Protein AF-A0A369QFB2-F1 (afdb_monomer_lite)

Foldseek 3Di:
DDDDDDDDDDDDDPDDDPDDDPDPPPPPPPPPPPDPQDQAWKWFWAADVPPGIWTQGPVRAIEAEPDKDWDDDDPPDATWIAQPNDIDGHRWMKGWGWDFPDADDDPVGGRRTYIHTPDIDTDDPDD

pLDDT: mean 76.63, std 19.6, range [38.84, 96.88]

Structure (mmCIF, N/CA/C/O backbone):
data_AF-A0A369QFB2-F1
#
_entry.id   AF-A0A369QFB2-F1
#
loop_
_atom_site.group_PDB
_atom_site.id
_atom_site.type_symbol
_atom_site.label_atom_id
_atom_site.label_alt_id
_atom_site.label_comp_id
_atom_site.label_asym_id
_atom_site.label_entity_id
_atom_site.label_seq_id
_atom_site.pdbx_PDB_ins_code
_atom_site.Cartn_x
_atom_site.Cartn_y
_atom_site.Cartn_z
_atom_site.occupancy
_atom_site.B_iso_or_equiv
_atom_site.auth_seq_id
_atom_site.auth_comp_id
_atom_site.auth_asym_id
_atom_site.auth_atom_id
_atom_site.pdbx_PDB_model_num
ATOM 1 N N . MET A 1 1 ? -38.624 -40.474 -59.619 1.00 41.22 1 MET A N 1
ATOM 2 C CA . MET A 1 1 ? -37.726 -41.469 -60.244 1.00 41.22 1 MET A CA 1
ATOM 3 C C . MET A 1 1 ? -36.319 -40.994 -59.889 1.00 41.22 1 MET A C 1
ATOM 5 O O . MET A 1 1 ? -35.917 -39.979 -60.423 1.00 41.22 1 MET A O 1
ATOM 9 N N . LYS A 1 2 ? -35.726 -41.323 -58.733 1.00 42.97 2 LYS A N 1
ATOM 10 C CA . LYS A 1 2 ? -35.216 -42.618 -58.245 1.00 42.97 2 LYS A CA 1
ATOM 11 C C . LYS A 1 2 ? -34.350 -43.305 -59.299 1.00 42.97 2 LYS A C 1
ATOM 13 O O . LYS A 1 2 ? -34.925 -43.974 -60.135 1.00 42.97 2 LYS A O 1
ATOM 18 N N . ASP A 1 3 ? -33.036 -43.112 -59.188 1.00 54.53 3 ASP A N 1
ATOM 19 C CA . ASP A 1 3 ? -32.035 -44.175 -59.289 1.00 54.53 3 ASP A CA 1
ATOM 20 C C . ASP A 1 3 ? -30.870 -43.848 -58.339 1.00 54.53 3 ASP A C 1
ATOM 22 O O . ASP A 1 3 ? -30.372 -42.725 -58.269 1.00 54.53 3 ASP A O 1
ATOM 26 N N . TRP A 1 4 ? -30.548 -44.838 -57.516 1.00 43.38 4 TRP A N 1
ATOM 27 C CA . TRP A 1 4 ? -29.453 -44.918 -56.550 1.00 43.38 4 TRP A CA 1
ATOM 28 C C . TRP A 1 4 ? -28.482 -46.007 -57.043 1.00 43.38 4 TRP A C 1
ATOM 30 O O . TRP A 1 4 ? -28.879 -46.802 -57.889 1.00 43.38 4 TRP A O 1
ATOM 40 N N . ILE A 1 5 ? -27.323 -46.125 -56.368 1.00 52.25 5 ILE A N 1
ATOM 41 C CA . ILE A 1 5 ? -26.393 -47.286 -56.296 1.00 52.25 5 ILE A CA 1
ATOM 42 C C . ILE A 1 5 ? -25.260 -47.226 -57.340 1.00 52.25 5 ILE A C 1
ATOM 44 O O . ILE A 1 5 ? -25.518 -46.980 -58.505 1.00 52.25 5 ILE A O 1
ATOM 48 N N . PHE A 1 6 ? -23.982 -47.510 -57.071 1.00 40.00 6 PHE A N 1
ATOM 49 C CA . PHE A 1 6 ? -23.124 -47.680 -55.886 1.00 40.00 6 PHE A CA 1
ATOM 50 C C . PHE A 1 6 ? -21.723 -48.008 -56.469 1.00 40.00 6 PHE A C 1
ATOM 52 O O . PHE A 1 6 ? -21.635 -48.662 -57.505 1.00 40.00 6 PHE A O 1
ATOM 59 N N . SER A 1 7 ? -20.656 -47.537 -55.815 1.00 48.81 7 SER A N 1
ATOM 60 C CA . SER A 1 7 ? -19.216 -47.885 -55.946 1.0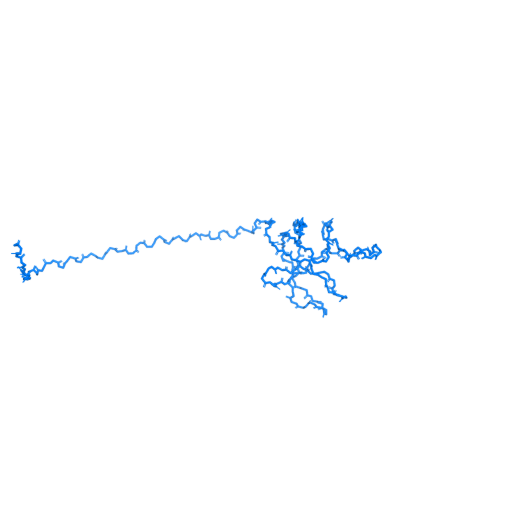0 48.81 7 SER A CA 1
ATOM 61 C C . SER A 1 7 ? -18.898 -49.352 -56.336 1.00 48.81 7 SER A C 1
ATOM 63 O O . SER A 1 7 ? -19.746 -50.196 -56.043 1.00 48.81 7 SER A O 1
ATOM 65 N N . PRO A 1 8 ? -17.674 -49.746 -56.811 1.00 50.25 8 PRO A N 1
ATOM 66 C CA . PRO A 1 8 ? -16.384 -49.370 -56.185 1.00 50.25 8 PRO A CA 1
ATOM 67 C C . PRO A 1 8 ? -15.072 -49.455 -57.031 1.00 50.25 8 PRO A C 1
ATOM 69 O O . PRO A 1 8 ? -15.027 -49.999 -58.123 1.00 50.25 8 PRO A O 1
ATOM 72 N N . ARG A 1 9 ? -13.959 -49.034 -56.399 1.00 44.31 9 ARG A N 1
ATOM 73 C CA . ARG A 1 9 ? -12.564 -49.508 -56.596 1.00 44.31 9 ARG A CA 1
ATOM 74 C C . ARG A 1 9 ? -11.892 -49.279 -57.959 1.00 44.31 9 ARG A C 1
ATOM 76 O O . ARG A 1 9 ? -12.050 -50.088 -58.852 1.00 44.31 9 ARG A O 1
ATOM 83 N N . PHE A 1 10 ? -10.949 -48.338 -58.007 1.00 46.41 10 PHE A N 1
ATOM 84 C CA . PHE A 1 10 ? -9.585 -48.564 -58.525 1.00 46.41 10 PHE A CA 1
ATOM 85 C C . PHE A 1 10 ? -8.707 -47.433 -57.954 1.00 46.41 10 PHE A C 1
ATOM 87 O O . PHE A 1 10 ? -8.927 -46.268 -58.249 1.00 46.41 10 PHE A O 1
ATOM 94 N N . PHE A 1 11 ? -8.015 -47.667 -56.838 1.00 46.75 11 PHE A N 1
ATOM 95 C CA . PHE A 1 11 ? -6.617 -48.114 -56.788 1.00 46.75 11 PHE A CA 1
ATOM 96 C C . PHE A 1 11 ? -5.650 -47.122 -57.452 1.00 46.75 11 PHE A C 1
ATOM 98 O O . PHE A 1 11 ? -5.794 -46.808 -58.625 1.00 46.75 11 PHE A O 1
ATOM 105 N N . LEU A 1 12 ? -4.621 -46.746 -56.685 1.00 50.31 12 LEU A N 1
ATOM 106 C CA . LEU A 1 12 ? -3.439 -45.971 -57.075 1.00 50.31 12 LEU A CA 1
ATOM 107 C C . LEU A 1 12 ? -3.663 -44.475 -57.319 1.00 50.31 12 LEU A C 1
ATOM 109 O O . LEU A 1 12 ? -3.980 -44.052 -58.415 1.00 50.31 12 LEU A O 1
ATOM 113 N N . PHE A 1 13 ? -3.340 -43.663 -56.317 1.00 45.22 13 PHE A N 1
ATOM 114 C CA . PHE A 1 13 ? -2.130 -42.843 -56.402 1.00 45.22 13 PHE A CA 1
ATOM 115 C C . PHE A 1 13 ? -1.742 -42.445 -54.977 1.00 45.22 13 PHE A C 1
ATOM 117 O O . PHE A 1 13 ? -2.192 -41.450 -54.415 1.00 45.22 13 PHE A O 1
ATOM 124 N N . ALA A 1 14 ? -0.924 -43.303 -54.371 1.00 56.28 14 ALA A N 1
ATOM 125 C CA . ALA A 1 14 ? -0.077 -42.925 -53.260 1.00 56.28 14 ALA A CA 1
ATOM 126 C C . ALA A 1 14 ? 0.896 -41.860 -53.781 1.00 56.28 14 ALA A C 1
ATOM 128 O O . ALA A 1 14 ? 1.944 -42.188 -54.331 1.00 56.28 14 ALA A O 1
ATOM 129 N N . LEU A 1 15 ? 0.519 -40.587 -53.667 1.00 54.28 15 LEU A N 1
ATOM 130 C CA . LEU A 1 15 ? 1.449 -39.484 -53.836 1.00 54.28 15 LEU A CA 1
ATOM 131 C C . LEU A 1 15 ? 1.825 -38.984 -52.443 1.00 54.28 15 LEU A C 1
ATOM 133 O O . LEU A 1 15 ? 1.138 -38.180 -51.820 1.00 54.28 15 LEU A O 1
ATOM 137 N N . LEU A 1 16 ? 2.922 -39.557 -51.957 1.00 57.34 16 LEU A N 1
ATOM 138 C CA . LEU A 1 16 ? 3.768 -39.012 -50.910 1.00 57.34 16 LEU A CA 1
ATOM 139 C C . LEU A 1 16 ? 3.998 -37.514 -51.159 1.00 57.34 16 LEU A C 1
ATOM 141 O O . LEU A 1 16 ? 4.702 -37.147 -52.096 1.00 57.34 16 LEU A O 1
ATOM 145 N N . LEU A 1 17 ? 3.452 -36.665 -50.292 1.00 53.69 17 LEU A N 1
ATOM 146 C CA . LEU A 1 17 ? 3.929 -35.297 -50.121 1.00 53.69 17 LEU A CA 1
ATOM 147 C C . LEU A 1 17 ? 4.225 -35.073 -48.630 1.00 53.69 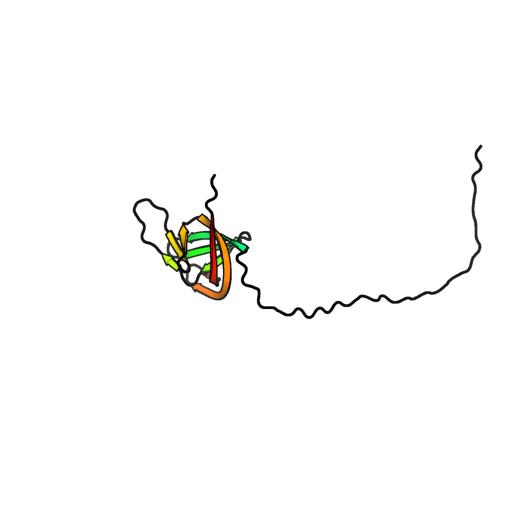17 LEU A C 1
ATOM 149 O O . LEU A 1 17 ? 3.314 -34.777 -47.858 1.00 53.69 17 LEU A O 1
ATOM 153 N N . PRO A 1 18 ? 5.483 -35.228 -48.184 1.00 61.41 18 PRO A N 1
ATOM 154 C CA . PRO A 1 18 ? 5.913 -34.685 -46.913 1.00 61.41 18 PRO A CA 1
ATOM 155 C C . PRO A 1 18 ? 6.294 -33.226 -47.171 1.00 61.41 18 PRO A C 1
ATOM 157 O O . PRO A 1 18 ? 7.407 -32.940 -47.600 1.00 61.41 18 PRO A O 1
ATOM 160 N N . PHE A 1 19 ? 5.370 -32.290 -46.963 1.00 56.06 19 PHE A N 1
ATOM 161 C CA . PHE A 1 19 ? 5.696 -30.863 -47.015 1.00 56.06 19 PHE A CA 1
ATOM 162 C C . PHE A 1 19 ? 5.518 -30.238 -45.634 1.00 56.06 19 PHE A C 1
ATOM 164 O O . PHE A 1 19 ? 4.483 -29.687 -45.286 1.00 56.06 19 PHE A O 1
ATOM 171 N N . ILE A 1 20 ? 6.560 -30.473 -44.833 1.00 61.06 20 ILE A N 1
ATOM 172 C CA . ILE A 1 20 ? 7.231 -29.520 -43.945 1.00 61.06 20 ILE A CA 1
ATOM 173 C C . ILE A 1 20 ? 6.283 -28.563 -43.208 1.00 61.06 20 ILE A C 1
ATOM 175 O O . ILE A 1 20 ? 5.873 -27.523 -43.718 1.00 61.06 20 ILE A O 1
ATOM 179 N N . LEU A 1 21 ? 6.040 -28.911 -41.943 1.00 55.56 21 LEU A N 1
ATOM 180 C CA . LEU A 1 21 ? 5.688 -27.995 -40.862 1.00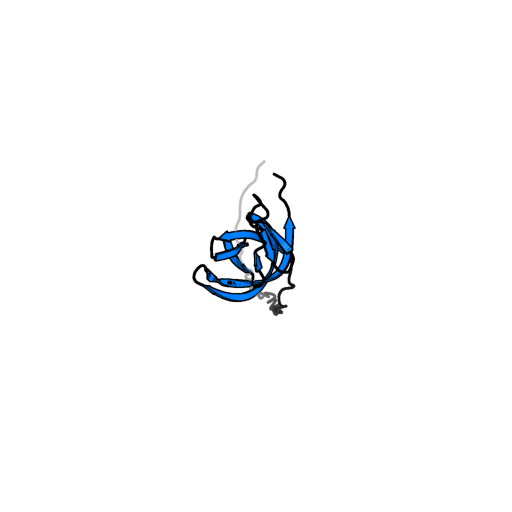 55.56 21 LEU A CA 1
ATOM 181 C C . LEU A 1 21 ? 6.697 -26.837 -40.817 1.00 55.56 21 LEU A C 1
ATOM 183 O O . LEU A 1 21 ? 7.724 -26.923 -40.147 1.00 55.56 21 LEU A O 1
ATOM 187 N N . VAL A 1 22 ? 6.407 -25.747 -41.521 1.00 56.59 22 VAL A N 1
ATOM 188 C CA . VAL A 1 22 ? 7.044 -24.454 -41.265 1.00 56.59 22 VAL A CA 1
ATOM 189 C C . VAL A 1 22 ? 6.206 -23.780 -40.187 1.00 56.59 22 VAL A C 1
ATOM 191 O O . VAL A 1 22 ? 5.281 -23.025 -40.464 1.00 56.59 22 VAL A O 1
ATOM 194 N N . LEU A 1 23 ? 6.483 -24.130 -38.931 1.00 60.28 23 LEU A N 1
ATOM 195 C CA . LEU A 1 23 ? 6.150 -23.255 -37.814 1.00 60.28 23 LEU A CA 1
ATOM 196 C C . LEU A 1 23 ? 6.956 -21.972 -38.055 1.00 60.28 23 LEU A C 1
ATOM 198 O O . LEU A 1 23 ? 8.188 -22.061 -38.051 1.00 60.28 23 LEU A O 1
ATOM 202 N N . PRO A 1 24 ? 6.354 -20.789 -38.273 1.00 56.31 24 PRO A N 1
ATOM 203 C CA . PRO A 1 24 ? 7.087 -19.576 -37.983 1.00 56.31 24 PRO A CA 1
ATOM 204 C C . PRO A 1 24 ? 7.327 -19.605 -36.474 1.00 56.31 24 PRO A C 1
ATOM 206 O O . PRO A 1 24 ? 6.456 -19.276 -35.671 1.00 56.31 24 PRO A O 1
ATOM 209 N N . GLY A 1 25 ? 8.510 -20.080 -36.089 1.00 52.81 25 GLY A N 1
ATOM 210 C CA . GLY A 1 25 ? 9.104 -19.739 -34.817 1.00 52.81 25 GLY A CA 1
ATOM 211 C C . GLY A 1 25 ? 9.259 -18.228 -34.804 1.00 52.81 25 GLY A C 1
ATOM 212 O O . GLY A 1 25 ? 10.290 -17.704 -35.208 1.00 52.81 25 GLY A O 1
ATOM 213 N N . CYS A 1 26 ? 8.218 -17.526 -34.365 1.00 52.81 26 CYS A N 1
ATOM 214 C CA . CYS A 1 26 ? 8.378 -16.202 -33.803 1.00 52.81 26 CYS A CA 1
ATOM 215 C C . CYS A 1 26 ? 9.092 -16.394 -32.466 1.00 52.81 26 CYS A C 1
ATOM 217 O O . CYS A 1 26 ? 8.477 -16.378 -31.405 1.00 52.81 26 CYS A O 1
ATOM 219 N N . THR A 1 27 ? 10.408 -16.584 -32.518 1.00 61.28 27 THR A N 1
ATOM 220 C CA . THR A 1 27 ? 11.286 -16.124 -31.448 1.00 61.28 27 THR A CA 1
ATOM 221 C C . THR A 1 27 ? 11.280 -14.603 -31.533 1.00 61.28 27 THR A C 1
ATOM 223 O O . THR A 1 27 ? 12.196 -13.988 -32.073 1.00 61.28 27 THR A O 1
ATOM 226 N N . GLY A 1 28 ? 10.175 -13.998 -31.096 1.00 44.69 28 GLY A N 1
ATOM 227 C CA . GLY A 1 28 ? 10.232 -12.625 -30.643 1.00 44.69 28 GLY A CA 1
ATOM 228 C C . GLY A 1 28 ? 11.110 -12.668 -29.410 1.00 44.69 28 GLY A C 1
ATOM 229 O O . GLY A 1 28 ? 10.735 -13.292 -28.420 1.00 44.69 28 GLY A O 1
ATOM 230 N N . GLU A 1 29 ? 12.308 -12.102 -29.504 1.00 49.06 29 GLU A N 1
ATOM 231 C CA . GLU A 1 29 ? 13.023 -11.682 -28.312 1.00 49.06 29 GLU A CA 1
ATOM 232 C C . GLU A 1 29 ? 12.033 -10.830 -27.520 1.00 49.06 29 GLU A C 1
ATOM 234 O O . GLU A 1 29 ? 11.609 -9.763 -27.973 1.00 49.06 29 GLU A O 1
ATOM 239 N N . GLU A 1 30 ? 11.585 -11.360 -26.383 1.00 44.28 30 GLU A N 1
ATOM 240 C CA . GLU A 1 30 ? 10.912 -10.579 -25.363 1.00 44.28 30 GLU A CA 1
ATOM 241 C C . GLU A 1 30 ? 11.967 -9.587 -24.885 1.00 44.28 30 GLU A C 1
ATOM 243 O O . GLU A 1 30 ? 12.765 -9.858 -23.990 1.00 44.28 30 GLU A O 1
ATOM 248 N N . LEU A 1 31 ? 12.052 -8.455 -25.586 1.00 38.84 31 LEU A N 1
ATOM 249 C CA . LEU A 1 31 ? 12.620 -7.251 -25.028 1.00 38.84 31 LEU A CA 1
ATOM 250 C C . LEU A 1 31 ? 11.805 -7.023 -23.765 1.00 38.84 31 LEU A C 1
ATOM 252 O O . LEU A 1 31 ? 10.661 -6.572 -23.830 1.00 38.84 31 LEU A O 1
ATOM 256 N N . GLU A 1 32 ? 12.395 -7.401 -22.636 1.00 42.97 32 GLU A N 1
ATOM 257 C CA . GLU A 1 32 ? 11.983 -7.019 -21.299 1.00 42.97 32 GLU A CA 1
ATOM 258 C C . GLU A 1 32 ? 12.128 -5.492 -21.229 1.00 42.97 32 GLU A C 1
ATOM 260 O O . GLU A 1 32 ? 13.073 -4.922 -20.684 1.00 42.97 32 GLU A O 1
ATOM 265 N N . VAL A 1 33 ? 11.218 -4.793 -21.908 1.00 41.72 33 VAL A N 1
ATOM 266 C CA . VAL A 1 33 ? 11.024 -3.369 -21.743 1.00 41.72 33 VAL A CA 1
ATOM 267 C C . VAL A 1 33 ? 10.401 -3.270 -20.369 1.00 41.72 33 VAL A C 1
ATOM 269 O O . VAL A 1 33 ? 9.219 -3.571 -20.200 1.00 41.72 33 VAL A O 1
ATOM 272 N N . ALA A 1 34 ? 11.242 -2.936 -19.384 1.00 44.41 34 ALA A N 1
ATOM 273 C CA . ALA A 1 34 ? 10.839 -2.597 -18.027 1.00 44.41 34 ALA A CA 1
ATOM 274 C C . ALA A 1 34 ? 9.473 -1.901 -18.078 1.00 44.41 34 ALA A C 1
ATOM 276 O O . ALA A 1 34 ? 9.336 -0.938 -18.845 1.00 44.41 34 ALA A O 1
ATOM 277 N N . PRO A 1 35 ? 8.456 -2.411 -17.361 1.00 49.06 35 PRO A N 1
ATOM 278 C CA . PRO A 1 35 ? 7.080 -2.059 -17.647 1.00 49.06 35 PRO A CA 1
ATOM 279 C C . PRO A 1 35 ? 6.941 -0.546 -17.564 1.00 49.06 35 PRO A C 1
ATOM 281 O O . PRO A 1 35 ? 7.267 0.070 -16.544 1.00 49.06 35 PRO A O 1
ATOM 284 N N . TYR A 1 36 ? 6.499 0.047 -18.675 1.00 48.12 36 TYR A N 1
ATOM 285 C CA . TYR A 1 36 ? 5.930 1.384 -18.691 1.00 48.12 36 TYR A CA 1
ATOM 286 C C . TYR A 1 36 ? 5.027 1.475 -17.465 1.00 48.12 36 TYR A C 1
ATOM 288 O O . TYR A 1 36 ? 4.109 0.673 -17.336 1.00 48.12 36 TYR A O 1
ATOM 296 N N . GLN A 1 37 ? 5.350 2.355 -16.518 1.00 64.94 37 GLN A N 1
ATOM 297 C CA . GLN A 1 37 ? 4.634 2.403 -15.248 1.00 64.94 37 GLN A CA 1
ATOM 298 C C . GLN A 1 37 ? 3.251 2.996 -15.493 1.00 64.94 37 GLN A C 1
ATOM 300 O O . GLN A 1 37 ? 3.052 4.210 -15.449 1.00 64.94 37 GLN A O 1
ATOM 305 N N . THR A 1 38 ? 2.319 2.128 -15.853 1.00 75.94 38 THR A N 1
ATOM 306 C CA . THR A 1 38 ? 0.947 2.472 -16.169 1.00 75.94 38 THR A CA 1
ATOM 307 C C . THR A 1 38 ? 0.165 2.664 -14.877 1.00 75.94 38 THR A C 1
ATOM 309 O O . THR A 1 38 ? 0.356 1.968 -13.880 1.00 75.94 38 THR A O 1
ATOM 312 N N . CYS A 1 39 ? -0.697 3.681 -14.879 1.00 88.38 39 CYS A N 1
ATOM 313 C CA . CYS A 1 39 ? -1.648 3.918 -13.803 1.00 88.38 39 CYS A CA 1
ATOM 314 C C . CYS A 1 39 ? -2.929 3.150 -14.103 1.00 88.38 39 CYS A C 1
ATOM 316 O O . CYS A 1 39 ? -3.890 3.724 -14.611 1.00 88.38 39 CYS A O 1
ATOM 318 N N . ASP A 1 40 ? -2.913 1.842 -13.876 1.00 92.31 40 ASP A N 1
ATOM 319 C CA . ASP A 1 40 ? -3.987 0.948 -14.318 1.00 92.31 40 ASP A CA 1
ATOM 320 C C . ASP A 1 40 ? -4.382 -0.114 -13.289 1.00 92.31 40 ASP A C 1
ATOM 322 O O . ASP A 1 40 ? -5.378 -0.810 -13.480 1.00 92.31 40 ASP A O 1
ATOM 326 N N . THR A 1 41 ? -3.659 -0.227 -12.174 1.00 94.25 41 THR A N 1
ATOM 327 C CA . THR A 1 41 ? -3.932 -1.270 -11.192 1.00 94.25 41 THR A CA 1
ATOM 328 C C . THR A 1 41 ? -4.940 -0.784 -10.160 1.00 94.25 41 THR A C 1
ATOM 330 O O . THR A 1 41 ? -4.669 0.143 -9.398 1.00 94.25 41 THR A O 1
ATOM 333 N N . GLN A 1 42 ? -6.105 -1.426 -10.094 1.00 94.88 42 GLN A N 1
ATOM 334 C CA . GLN A 1 42 ? -7.127 -1.113 -9.100 1.00 94.88 42 GLN A CA 1
ATOM 335 C C . GLN A 1 42 ? -6.768 -1.691 -7.725 1.00 94.88 42 GLN A C 1
ATOM 337 O O . GLN A 1 42 ? -6.382 -2.854 -7.585 1.00 94.88 42 GLN A O 1
ATOM 342 N N . ALA A 1 43 ? -6.916 -0.865 -6.691 1.00 95.69 43 ALA A N 1
ATOM 343 C CA . ALA A 1 43 ? -6.691 -1.243 -5.308 1.00 95.69 43 ALA A CA 1
ATOM 344 C C . ALA A 1 43 ? -7.705 -0.574 -4.375 1.00 95.69 43 ALA A C 1
ATOM 346 O O . ALA A 1 43 ? -8.207 0.520 -4.626 1.00 95.69 43 ALA A O 1
ATOM 347 N N . THR A 1 44 ? -7.979 -1.223 -3.250 1.00 95.75 44 THR A N 1
ATOM 348 C CA . THR A 1 44 ? -8.738 -0.655 -2.139 1.00 95.75 44 THR A CA 1
ATOM 349 C C . THR A 1 44 ? -7.788 -0.289 -1.013 1.00 95.75 44 THR A C 1
ATOM 351 O O . THR A 1 44 ? -6.969 -1.099 -0.577 1.00 95.75 44 THR A O 1
ATOM 354 N N . VAL A 1 45 ? -7.923 0.931 -0.507 1.00 94.00 45 VAL A N 1
ATOM 355 C CA . VAL A 1 45 ? -7.190 1.403 0.661 1.00 94.00 45 VAL A CA 1
ATOM 356 C C . VAL A 1 45 ? -7.740 0.711 1.900 1.00 94.00 45 VAL A C 1
ATOM 358 O O . VAL A 1 45 ? -8.911 0.869 2.244 1.00 94.00 45 VAL A O 1
ATOM 361 N N . ARG A 1 46 ? -6.897 -0.050 2.591 1.00 93.38 46 ARG A N 1
ATOM 362 C CA . ARG A 1 46 ? -7.233 -0.697 3.859 1.00 93.38 46 ARG A CA 1
ATOM 363 C C . ARG A 1 46 ? -6.320 -0.171 4.947 1.00 93.38 46 ARG A C 1
ATOM 365 O O . ARG A 1 46 ? -5.152 0.127 4.710 1.00 93.38 46 ARG A O 1
ATOM 372 N N . SER A 1 47 ? -6.858 -0.076 6.148 1.00 89.50 47 SER A N 1
ATOM 373 C CA . SER A 1 47 ? -6.072 0.199 7.336 1.00 89.50 47 SER A CA 1
ATOM 374 C C . SER A 1 47 ? -6.236 -0.948 8.309 1.00 89.50 47 SER A C 1
ATOM 376 O O . SER A 1 47 ? -7.308 -1.542 8.419 1.00 89.50 47 SER A O 1
ATOM 378 N N . GLN A 1 48 ? -5.162 -1.261 9.019 1.00 82.75 48 GLN A N 1
ATOM 379 C CA . GLN A 1 48 ? -5.239 -2.104 10.192 1.00 82.75 48 GLN A CA 1
ATOM 380 C C . GLN A 1 48 ? -4.692 -1.323 11.380 1.00 82.75 48 GLN A C 1
ATOM 382 O O . GLN A 1 48 ? -3.637 -0.682 11.309 1.00 82.75 48 GLN A O 1
ATOM 387 N N . LYS A 1 49 ? -5.438 -1.385 12.485 1.00 79.06 49 LYS A N 1
ATOM 388 C CA . LYS A 1 49 ? -5.053 -0.766 13.750 1.00 79.06 49 LYS A CA 1
ATOM 389 C C . LYS A 1 49 ? -3.638 -1.218 14.127 1.00 79.06 49 LYS A C 1
ATOM 391 O O . LYS A 1 49 ? -3.338 -2.404 14.045 1.00 79.06 49 LYS A O 1
ATOM 396 N N . ASP A 1 50 ? -2.782 -0.258 14.469 1.00 81.00 50 ASP A N 1
ATOM 397 C CA . ASP A 1 50 ? -1.370 -0.441 14.854 1.00 81.00 50 ASP A CA 1
ATOM 398 C C . ASP A 1 50 ? -0.417 -0.939 13.745 1.00 81.00 50 ASP A C 1
ATOM 400 O O . ASP A 1 50 ? 0.796 -0.970 13.937 1.00 81.00 50 ASP A O 1
ATOM 404 N N . CYS A 1 51 ? -0.942 -1.245 12.557 1.00 83.62 51 CYS A N 1
ATOM 405 C CA . CYS A 1 51 ? -0.195 -1.828 11.441 1.00 83.62 51 CYS A CA 1
ATOM 406 C C . CYS A 1 51 ? -0.072 -0.898 10.227 1.00 83.62 51 CYS A C 1
ATOM 408 O O . CYS A 1 51 ? 0.711 -1.159 9.312 1.00 83.62 51 CYS A O 1
ATOM 410 N N . GLY A 1 52 ? -0.821 0.204 10.235 1.00 86.44 52 GLY A N 1
ATOM 411 C CA . GLY A 1 52 ? -0.793 1.215 9.188 1.00 86.44 52 GLY A CA 1
ATOM 412 C C . GLY A 1 52 ? -1.656 0.857 7.981 1.00 86.44 52 GLY A C 1
ATOM 413 O O . GLY A 1 52 ? -2.531 -0.010 8.036 1.00 86.44 52 GLY A O 1
ATOM 414 N N . LEU A 1 53 ? -1.423 1.590 6.895 1.00 92.94 53 LEU A N 1
ATOM 415 C CA . LEU A 1 53 ? -2.169 1.466 5.649 1.00 92.94 53 LEU A CA 1
ATOM 416 C C . LEU A 1 53 ? -1.541 0.418 4.730 1.00 92.94 53 LEU A C 1
ATOM 418 O O . LEU A 1 53 ? -0.324 0.384 4.549 1.00 92.94 53 LEU A O 1
ATOM 422 N N . VAL A 1 54 ? -2.397 -0.366 4.083 1.00 95.19 54 VAL A N 1
ATOM 423 C CA . VAL A 1 54 ? -2.048 -1.262 2.978 1.00 95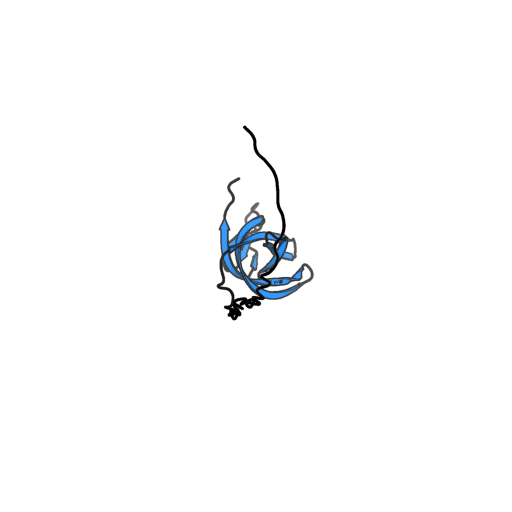.19 54 VAL A CA 1
ATOM 424 C C . VAL A 1 54 ? -3.000 -1.048 1.804 1.00 95.19 54 VAL A C 1
ATOM 426 O O . VAL A 1 54 ? -4.119 -0.553 1.951 1.00 95.19 54 VAL A O 1
ATOM 429 N N . LEU A 1 55 ? -2.542 -1.420 0.616 1.00 96.00 55 LEU A N 1
ATOM 430 C CA . LEU A 1 55 ? -3.320 -1.387 -0.617 1.00 96.00 55 LEU A CA 1
ATOM 431 C C . LEU A 1 55 ? -3.690 -2.824 -0.974 1.00 96.00 55 LEU A C 1
ATOM 433 O O . LEU A 1 55 ? -2.810 -3.655 -1.180 1.00 96.00 55 LEU A O 1
ATOM 437 N N . GLN A 1 56 ? -4.984 -3.124 -1.009 1.00 96.88 56 GLN A N 1
ATOM 438 C CA . GLN A 1 56 ? -5.496 -4.439 -1.376 1.00 96.88 56 GLN A CA 1
ATOM 439 C C . GLN A 1 56 ? -5.894 -4.438 -2.850 1.00 96.88 56 GLN A C 1
ATOM 441 O O . GLN A 1 56 ? -6.827 -3.735 -3.228 1.00 96.88 56 GLN A O 1
ATOM 446 N N . LEU A 1 57 ? -5.205 -5.224 -3.667 1.00 96.50 57 LEU A N 1
ATOM 447 C CA . LEU A 1 57 ? -5.535 -5.422 -5.076 1.00 96.50 57 LEU A CA 1
ATOM 448 C C . LEU A 1 57 ? -6.818 -6.253 -5.236 1.00 96.50 57 LEU A C 1
ATOM 450 O O . LEU A 1 57 ? -7.247 -6.942 -4.307 1.00 96.50 57 LEU A O 1
ATOM 454 N N . GLU A 1 58 ? -7.407 -6.241 -6.431 1.00 94.81 58 GLU A N 1
ATOM 455 C CA . GLU A 1 58 ? -8.626 -7.011 -6.732 1.00 94.81 58 GLU A CA 1
ATOM 456 C C . GLU A 1 58 ? -8.460 -8.523 -6.534 1.00 94.81 58 GLU A C 1
ATOM 458 O O . GLU A 1 58 ? -9.383 -9.203 -6.090 1.00 94.81 58 GLU A O 1
ATOM 463 N N . ASN A 1 59 ? -7.261 -9.049 -6.795 1.00 93.75 59 ASN A N 1
ATOM 464 C CA . ASN A 1 59 ? -6.922 -10.457 -6.568 1.00 93.75 59 ASN A CA 1
ATOM 465 C C . ASN A 1 59 ? -6.720 -10.804 -5.074 1.00 93.75 59 ASN A C 1
ATOM 467 O O . ASN A 1 59 ? -6.353 -11.931 -4.748 1.00 93.75 59 ASN A O 1
ATOM 471 N N . GLY A 1 60 ? -6.919 -9.843 -4.167 1.00 94.75 60 GLY A N 1
ATOM 472 C CA . GLY A 1 60 ? -6.746 -9.998 -2.726 1.00 94.75 60 GLY A CA 1
ATOM 473 C C . GLY A 1 60 ? -5.312 -9.811 -2.227 1.00 94.75 60 GLY A C 1
ATOM 474 O O . GLY A 1 60 ? -5.103 -9.806 -1.014 1.00 94.75 60 GLY A O 1
ATOM 475 N N . GLN A 1 61 ? -4.332 -9.623 -3.116 1.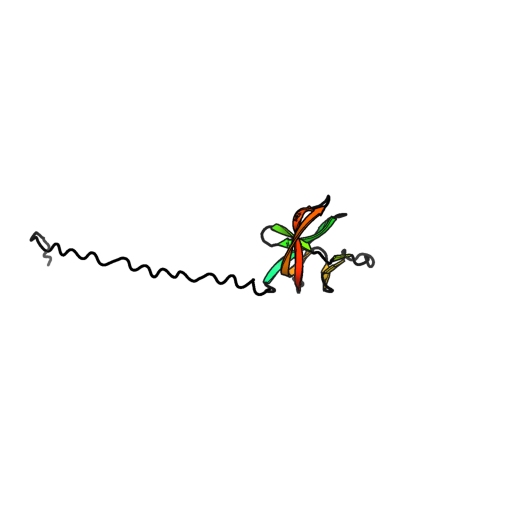00 95.50 61 GLN A N 1
ATOM 476 C CA . GLN A 1 61 ? -2.949 -9.352 -2.736 1.00 95.50 61 GLN A CA 1
ATOM 477 C C . GLN A 1 61 ? -2.844 -8.017 -1.997 1.00 95.50 61 GLN A C 1
ATOM 479 O O . GLN A 1 61 ? -3.421 -7.011 -2.404 1.00 95.50 61 GLN A O 1
ATOM 484 N N . LEU A 1 62 ? -2.064 -8.005 -0.921 1.00 96.12 62 LEU A N 1
ATOM 485 C CA . LEU A 1 62 ? -1.751 -6.796 -0.174 1.00 96.12 62 LEU A CA 1
ATOM 486 C C . LEU A 1 62 ? -0.416 -6.220 -0.643 1.00 96.12 62 LEU A C 1
ATOM 488 O O . LEU A 1 62 ? 0.523 -6.962 -0.925 1.00 96.12 62 LEU A O 1
ATOM 492 N N . LEU A 1 63 ? -0.331 -4.896 -0.684 1.00 95.75 63 LEU A N 1
ATOM 493 C CA . LEU A 1 63 ? 0.886 -4.136 -0.937 1.00 95.75 63 LEU A CA 1
ATOM 494 C C . LEU A 1 63 ? 1.080 -3.116 0.184 1.00 95.75 63 LEU A C 1
ATOM 496 O O . LEU A 1 63 ? 0.127 -2.454 0.604 1.00 95.75 63 LEU A O 1
ATOM 500 N N . MET A 1 64 ? 2.318 -2.954 0.643 1.00 95.12 64 MET A N 1
ATOM 501 C CA . MET A 1 64 ? 2.683 -1.949 1.637 1.00 95.12 64 MET A CA 1
ATOM 502 C C . MET A 1 64 ? 3.374 -0.760 0.955 1.00 95.12 64 MET A C 1
ATOM 504 O O . MET A 1 64 ? 4.495 -0.913 0.469 1.00 95.12 64 MET A O 1
ATOM 508 N N . PRO A 1 65 ? 2.750 0.427 0.905 1.00 94.94 65 PRO A N 1
ATOM 509 C CA . PRO A 1 65 ? 3.403 1.612 0.365 1.00 94.94 65 PRO A CA 1
ATOM 510 C C . PRO A 1 65 ? 4.509 2.130 1.301 1.00 94.94 65 PRO A C 1
ATOM 512 O O . PRO A 1 65 ? 4.320 2.207 2.511 1.00 94.94 65 PRO A O 1
ATOM 515 N N . LEU A 1 66 ? 5.655 2.526 0.737 1.00 91.31 66 LEU A N 1
ATOM 516 C CA . LEU A 1 66 ? 6.816 3.029 1.494 1.00 91.31 66 LEU A CA 1
ATOM 517 C C . LEU A 1 66 ? 6.597 4.404 2.147 1.00 91.31 66 LEU A C 1
ATOM 519 O O . LEU A 1 66 ? 7.068 4.655 3.254 1.00 91.31 66 LEU A O 1
ATOM 523 N N . HIS A 1 67 ? 5.910 5.313 1.457 1.00 88.69 67 HIS A N 1
ATOM 524 C CA . HIS A 1 67 ? 5.808 6.722 1.843 1.00 88.69 67 HIS A CA 1
ATOM 525 C C . HIS A 1 67 ? 4.386 7.070 2.273 1.00 88.69 67 HIS A C 1
ATOM 527 O O . HIS A 1 67 ? 3.649 7.751 1.557 1.00 88.69 67 HIS A O 1
ATOM 533 N N . VAL A 1 68 ? 4.006 6.572 3.451 1.00 91.31 68 VAL A N 1
ATOM 534 C CA . VAL A 1 68 ? 2.696 6.824 4.057 1.00 91.31 68 VAL A CA 1
ATOM 535 C C . VAL A 1 68 ? 2.839 7.757 5.248 1.00 91.31 68 VAL A C 1
ATOM 537 O O . VAL A 1 68 ? 3.615 7.504 6.165 1.00 91.31 68 VAL A O 1
ATOM 540 N N . THR A 1 69 ? 2.036 8.814 5.273 1.00 90.94 69 THR A N 1
ATOM 541 C CA . THR A 1 69 ? 1.841 9.642 6.464 1.00 90.94 69 THR A CA 1
ATOM 542 C C . THR A 1 69 ? 0.397 9.540 6.927 1.00 90.94 69 THR A C 1
ATOM 544 O O . THR A 1 69 ? -0.529 9.775 6.155 1.00 90.94 69 THR A O 1
ATOM 547 N N . THR A 1 70 ? 0.199 9.206 8.196 1.00 89.12 70 THR A N 1
ATOM 548 C CA . THR A 1 70 ? -1.118 9.240 8.838 1.00 89.12 70 THR A CA 1
ATOM 549 C C . THR A 1 70 ? -1.500 10.692 9.110 1.00 89.12 70 THR A C 1
ATOM 551 O O . THR A 1 70 ? -0.732 11.424 9.735 1.00 89.12 70 THR A O 1
ATOM 554 N N . LEU A 1 71 ? -2.667 11.123 8.632 1.00 86.50 71 LEU A N 1
ATOM 555 C CA . LEU A 1 71 ? -3.177 12.464 8.914 1.00 86.50 71 LEU A CA 1
ATOM 556 C C . LEU A 1 71 ? -3.931 12.466 10.254 1.00 86.50 71 LEU A C 1
ATOM 558 O O . LEU A 1 71 ? -4.554 11.460 10.602 1.00 86.50 71 LEU A O 1
ATOM 562 N N . PRO A 1 72 ? -3.876 13.560 11.032 1.00 80.81 72 PRO A N 1
ATOM 563 C CA . PRO A 1 72 ? -4.631 13.651 12.273 1.00 80.81 72 PRO A CA 1
ATOM 564 C C . PRO A 1 72 ? -6.133 13.548 11.991 1.00 80.81 72 PRO A C 1
ATOM 566 O O . PRO A 1 72 ? -6.635 14.122 11.025 1.00 80.81 72 PRO A O 1
ATOM 569 N N . LEU A 1 73 ? -6.847 12.827 12.854 1.00 78.50 73 LEU A N 1
ATOM 570 C CA . LEU A 1 73 ? -8.305 12.754 12.813 1.00 78.50 73 LEU A CA 1
ATOM 571 C C . LEU A 1 73 ? -8.882 14.139 13.126 1.00 78.50 73 LEU A C 1
ATOM 573 O O . LEU A 1 73 ? -8.685 14.667 14.222 1.00 78.50 73 LEU A O 1
ATOM 577 N N . ALA A 1 74 ? -9.595 14.731 12.170 1.00 64.88 74 ALA A N 1
ATOM 578 C CA . ALA A 1 74 ? -10.360 15.949 12.392 1.00 64.88 74 ALA A CA 1
ATOM 579 C C . ALA A 1 74 ? -11.783 15.571 12.841 1.00 64.88 74 ALA A C 1
ATOM 581 O O . ALA A 1 74 ? -12.682 15.373 12.033 1.00 64.88 74 ALA A O 1
ATOM 582 N N . GLY A 1 75 ? -12.002 15.426 14.150 1.00 66.88 75 GLY A N 1
ATOM 583 C CA . GLY A 1 75 ? -13.333 15.127 14.696 1.00 66.88 75 GLY A CA 1
ATOM 584 C C . GLY A 1 75 ? -13.801 13.686 14.439 1.00 66.88 75 GLY A C 1
ATOM 585 O O . GLY A 1 75 ? -13.098 12.744 14.793 1.00 66.88 75 GLY A O 1
ATOM 586 N N . TYR A 1 76 ? -15.005 13.519 13.876 1.00 58.66 76 TYR A N 1
ATOM 587 C CA . TYR A 1 76 ? -15.628 12.211 13.590 1.00 58.66 76 TYR A CA 1
ATOM 588 C C . TYR A 1 76 ? -15.229 11.619 12.227 1.00 58.66 76 TYR A C 1
ATOM 590 O O . TYR A 1 76 ? -15.810 10.622 11.794 1.00 58.66 76 TYR A O 1
ATOM 598 N N . ASP A 1 77 ? -14.282 12.241 11.528 1.00 67.12 77 ASP A N 1
ATOM 599 C CA . ASP A 1 77 ? -13.891 11.811 10.194 1.00 67.12 77 ASP A CA 1
ATOM 600 C C . ASP A 1 77 ? -13.182 10.451 10.203 1.00 67.12 77 ASP A C 1
ATOM 602 O O . ASP A 1 77 ? -12.501 10.065 11.155 1.00 67.12 77 ASP A O 1
ATOM 606 N N . LYS A 1 78 ? -13.341 9.712 9.099 1.00 73.56 78 LYS A N 1
ATOM 607 C CA . LYS A 1 78 ? -12.588 8.476 8.853 1.00 73.56 78 LYS A CA 1
ATOM 608 C C . LYS A 1 78 ? -11.089 8.776 8.881 1.00 73.56 78 LYS A C 1
ATOM 610 O O . LYS A 1 78 ? -10.657 9.840 8.441 1.00 73.56 78 LYS A O 1
ATOM 615 N N . GLN A 1 79 ? -10.289 7.810 9.329 1.00 84.44 79 GLN A N 1
ATOM 616 C CA . GLN A 1 79 ? -8.836 7.932 9.302 1.00 84.44 79 GLN A CA 1
ATOM 617 C C . GLN A 1 79 ? -8.348 8.164 7.865 1.00 84.44 79 GLN A C 1
ATOM 619 O O . GLN A 1 79 ? -8.628 7.377 6.955 1.00 84.44 79 GLN A O 1
ATOM 624 N N . GLN A 1 80 ? -7.615 9.260 7.676 1.00 88.19 80 GLN A N 1
ATOM 625 C CA . GLN A 1 80 ? -7.019 9.629 6.399 1.00 88.19 80 GLN A CA 1
ATOM 626 C C . GLN A 1 80 ? -5.515 9.383 6.413 1.00 88.19 80 GLN A C 1
ATOM 628 O O . GLN A 1 80 ? -4.847 9.437 7.452 1.00 88.19 80 GLN A O 1
ATOM 633 N N . TYR A 1 81 ? -4.982 9.141 5.227 1.00 90.81 81 TYR A N 1
ATOM 634 C CA . TYR A 1 81 ? -3.573 8.898 4.992 1.00 90.81 81 TYR A CA 1
ATOM 635 C C . TYR A 1 81 ? -3.117 9.677 3.773 1.00 90.81 81 TYR A C 1
ATOM 637 O O . TYR A 1 81 ? -3.911 10.028 2.905 1.00 90.81 81 TYR A O 1
ATOM 645 N N . LYS A 1 82 ? -1.819 9.922 3.692 1.00 91.88 82 LYS A N 1
ATOM 646 C CA . LYS A 1 82 ? -1.182 10.582 2.564 1.00 91.88 82 LYS A CA 1
ATOM 647 C C . LYS A 1 82 ? -0.140 9.642 1.975 1.00 91.88 82 LYS A C 1
ATOM 649 O O . LYS A 1 82 ? 0.783 9.253 2.684 1.00 91.88 82 LYS A O 1
ATOM 654 N N . ILE A 1 83 ? -0.305 9.282 0.703 1.00 92.12 83 ILE A N 1
ATOM 655 C CA . ILE A 1 83 ? 0.632 8.458 -0.073 1.00 92.12 83 ILE A CA 1
ATOM 656 C C . ILE A 1 83 ? 1.217 9.351 -1.164 1.00 92.12 83 ILE A C 1
ATOM 658 O O . ILE A 1 83 ? 0.467 9.828 -2.010 1.00 92.12 83 ILE A O 1
ATOM 662 N N . ASN A 1 84 ? 2.524 9.629 -1.140 1.00 86.56 84 ASN A N 1
ATOM 663 C CA . ASN A 1 84 ? 3.189 10.489 -2.139 1.00 86.56 84 ASN A CA 1
ATOM 664 C C . ASN A 1 84 ? 2.436 11.796 -2.447 1.00 86.56 84 ASN A C 1
ATOM 666 O O . ASN A 1 84 ? 2.248 12.205 -3.586 1.00 86.56 84 ASN A O 1
ATOM 670 N N . ASN A 1 85 ? 2.000 12.466 -1.385 1.00 84.75 85 ASN A N 1
ATOM 671 C CA . ASN A 1 85 ? 1.191 13.679 -1.403 1.00 84.75 85 ASN A CA 1
ATOM 672 C C . ASN A 1 85 ? -0.288 13.576 -1.786 1.00 84.75 85 ASN A C 1
ATOM 674 O O . ASN A 1 85 ? -0.999 14.569 -1.635 1.00 84.75 85 ASN A O 1
ATOM 678 N N . PHE A 1 86 ? -0.776 12.400 -2.157 1.00 89.56 86 PHE A N 1
ATOM 679 C CA . PHE A 1 86 ? -2.188 12.166 -2.413 1.00 89.56 86 PHE A CA 1
ATOM 680 C C . PHE A 1 86 ? -2.910 11.721 -1.138 1.00 89.56 86 PHE A C 1
ATOM 682 O O . PHE A 1 86 ? -2.496 10.760 -0.486 1.00 89.56 86 PHE A O 1
ATOM 689 N N . THR A 1 87 ? -3.984 12.422 -0.775 1.00 91.50 87 THR A N 1
ATOM 690 C CA . THR A 1 87 ? -4.803 12.065 0.388 1.00 91.50 87 THR A CA 1
ATOM 691 C C . THR A 1 87 ? -5.776 10.951 0.025 1.00 91.50 87 THR A C 1
ATOM 693 O O . THR A 1 87 ? -6.553 11.077 -0.920 1.00 91.50 87 THR A O 1
ATOM 696 N N . VAL A 1 88 ? -5.762 9.884 0.816 1.00 90.75 88 VAL A N 1
ATOM 697 C CA . VAL A 1 88 ? -6.688 8.758 0.725 1.00 90.75 88 VAL A CA 1
ATOM 698 C C . VAL A 1 88 ? -7.423 8.549 2.038 1.00 90.75 88 VAL A C 1
ATOM 700 O O . VAL A 1 88 ? -6.897 8.817 3.119 1.00 90.75 88 VAL A O 1
ATOM 703 N N . SER A 1 89 ? -8.640 8.030 1.940 1.00 89.75 89 SER A N 1
ATOM 704 C CA . SER A 1 89 ? -9.431 7.584 3.085 1.00 89.75 89 SER A CA 1
ATOM 705 C C . SER A 1 89 ? -9.484 6.064 3.151 1.00 89.75 89 SER A C 1
ATOM 707 O O . SER A 1 89 ? -9.390 5.376 2.135 1.00 89.75 89 SER A O 1
ATOM 709 N N . GLU A 1 90 ? -9.682 5.527 4.350 1.00 88.94 90 GLU A N 1
ATOM 710 C CA . GLU A 1 90 ? -9.953 4.101 4.513 1.00 88.94 90 GLU A CA 1
ATOM 711 C C . GLU A 1 90 ? -11.167 3.652 3.676 1.00 88.94 90 GLU A C 1
ATOM 713 O O . GLU A 1 90 ? -12.200 4.329 3.624 1.00 88.94 90 GLU A O 1
ATOM 718 N N . ASN A 1 91 ? -11.043 2.482 3.045 1.00 90.25 91 ASN A N 1
ATOM 719 C CA . ASN A 1 91 ? -12.006 1.861 2.133 1.00 90.25 91 ASN A CA 1
ATOM 720 C C . ASN A 1 91 ? -12.218 2.600 0.804 1.00 90.25 91 ASN A C 1
ATOM 722 O O . ASN A 1 91 ? -13.095 2.220 0.029 1.00 90.25 91 ASN A O 1
ATOM 726 N N . GLN A 1 92 ? -11.420 3.626 0.512 1.00 90.94 92 GLN A N 1
ATOM 727 C CA . GLN A 1 92 ? -11.433 4.279 -0.789 1.00 90.94 92 GLN A CA 1
ATOM 728 C C . GLN A 1 92 ? -10.854 3.353 -1.864 1.00 90.94 92 GLN A C 1
ATOM 730 O O . GLN A 1 92 ? -9.830 2.702 -1.646 1.00 90.94 92 GLN A O 1
ATOM 735 N N . GLN A 1 93 ? -11.482 3.329 -3.038 1.00 93.62 93 GLN A N 1
ATOM 736 C CA . GLN A 1 93 ? -10.910 2.691 -4.219 1.00 93.62 93 GLN A CA 1
ATOM 737 C C . GLN A 1 93 ? -10.010 3.670 -4.974 1.00 93.62 93 GLN A C 1
ATOM 739 O O . GLN A 1 93 ? -10.312 4.861 -5.108 1.00 93.62 93 GLN A O 1
ATOM 744 N N . VAL A 1 94 ? -8.880 3.156 -5.440 1.00 94.00 94 VAL A N 1
ATOM 745 C CA . VAL A 1 94 ? -7.854 3.909 -6.153 1.00 94.00 94 VAL A CA 1
ATOM 746 C C . VAL A 1 94 ? -7.346 3.096 -7.338 1.00 94.00 94 VAL A C 1
ATOM 748 O O . VAL A 1 94 ? -7.372 1.868 -7.321 1.00 94.00 94 VAL A O 1
ATOM 751 N N . ILE A 1 95 ? -6.872 3.788 -8.366 1.00 93.69 95 ILE A N 1
ATOM 752 C CA . ILE A 1 95 ? -6.023 3.217 -9.410 1.00 93.69 95 ILE A CA 1
ATOM 753 C C . ILE A 1 95 ? -4.599 3.673 -9.124 1.00 93.69 95 ILE A C 1
ATOM 755 O O . ILE A 1 95 ? -4.365 4.856 -8.870 1.00 93.69 95 ILE A O 1
ATOM 759 N N . ILE A 1 96 ? -3.663 2.736 -9.128 1.00 94.25 96 ILE A N 1
ATOM 760 C CA . ILE A 1 96 ? -2.262 2.964 -8.806 1.00 94.25 96 ILE A CA 1
ATOM 761 C C . ILE A 1 96 ? -1.357 2.378 -9.883 1.00 94.25 96 ILE A C 1
ATOM 763 O O . ILE A 1 96 ? -1.705 1.431 -10.581 1.00 94.25 96 ILE A O 1
ATOM 767 N N . GLY A 1 97 ? -0.160 2.933 -9.949 1.00 94.44 97 GLY A N 1
ATOM 768 C CA . GLY A 1 97 ? 1.018 2.338 -10.560 1.00 94.44 97 GLY A CA 1
ATOM 769 C C . GLY A 1 97 ? 2.079 2.258 -9.474 1.00 94.44 97 GLY A C 1
ATOM 770 O O . GLY A 1 97 ? 2.134 3.124 -8.593 1.00 94.44 97 GLY A O 1
ATOM 771 N N . PHE A 1 98 ? 2.873 1.193 -9.460 1.00 93.69 98 PHE A N 1
ATOM 772 C CA . PHE A 1 98 ? 3.838 0.978 -8.389 1.00 93.69 98 PHE A CA 1
ATOM 773 C C . PHE A 1 98 ? 5.030 0.133 -8.826 1.00 93.69 98 PHE A C 1
ATOM 775 O O . PHE A 1 98 ? 4.977 -0.610 -9.802 1.00 93.69 98 PHE A O 1
ATOM 782 N N . VAL A 1 99 ? 6.106 0.219 -8.047 1.00 93.56 99 VAL A N 1
ATOM 783 C CA . VAL A 1 99 ? 7.317 -0.588 -8.215 1.00 93.56 99 VAL A CA 1
ATOM 784 C C . VAL A 1 99 ? 7.612 -1.324 -6.918 1.00 93.56 99 VAL A C 1
ATOM 786 O O . VAL A 1 99 ? 7.691 -0.699 -5.859 1.00 93.56 99 VAL A O 1
ATOM 789 N N . LYS A 1 100 ? 7.822 -2.644 -6.985 1.00 94.75 100 LYS A N 1
ATOM 790 C CA . LYS A 1 100 ? 8.302 -3.419 -5.832 1.00 94.75 100 LYS A CA 1
ATOM 791 C C . LYS A 1 100 ? 9.720 -2.968 -5.475 1.00 94.75 100 LYS A C 1
ATOM 793 O O . LYS A 1 100 ? 10.603 -2.937 -6.325 1.00 94.75 100 LYS A O 1
ATOM 798 N N . LYS A 1 101 ? 9.937 -2.632 -4.206 1.00 94.88 101 LYS A N 1
ATOM 799 C CA . LYS A 1 101 ? 11.243 -2.233 -3.651 1.00 94.88 101 LYS A CA 1
ATOM 800 C C . LYS A 1 101 ? 11.806 -3.243 -2.663 1.00 94.88 101 LYS A C 1
ATOM 802 O O . LYS A 1 101 ? 12.988 -3.188 -2.348 1.00 94.88 101 LYS A O 1
ATOM 807 N N . GLY A 1 102 ? 10.972 -4.158 -2.181 1.00 94.38 102 GLY A N 1
ATOM 808 C CA . GLY A 1 102 ? 11.375 -5.196 -1.246 1.00 94.38 102 GLY A CA 1
ATOM 809 C C . GLY A 1 102 ? 10.167 -5.891 -0.644 1.00 94.38 102 GLY A C 1
ATOM 810 O O . GLY A 1 102 ? 9.106 -5.974 -1.270 1.00 94.38 102 GLY A O 1
ATOM 811 N N . GLU A 1 103 ? 10.332 -6.370 0.582 1.00 94.88 103 GLU A N 1
ATOM 812 C CA . GLU A 1 103 ? 9.294 -7.054 1.350 1.00 94.88 103 GLU A CA 1
ATOM 813 C C . GLU A 1 103 ? 9.259 -6.514 2.773 1.00 94.88 103 GLU A C 1
ATOM 815 O O . GLU A 1 103 ? 10.296 -6.228 3.375 1.00 94.88 103 GLU A O 1
ATOM 820 N N . ALA A 1 104 ? 8.050 -6.323 3.288 1.00 89.88 104 ALA A N 1
ATOM 821 C CA . ALA A 1 104 ? 7.819 -5.879 4.643 1.00 89.88 104 ALA A CA 1
ATOM 822 C C . ALA A 1 104 ? 8.298 -6.951 5.625 1.00 89.88 104 ALA A C 1
ATOM 824 O O . ALA A 1 104 ? 7.975 -8.132 5.494 1.00 89.88 104 ALA A O 1
ATOM 825 N N . SER A 1 105 ? 9.055 -6.502 6.621 1.00 86.25 105 SER A N 1
ATOM 826 C CA . SER A 1 105 ? 9.506 -7.307 7.750 1.00 86.25 105 SER A CA 1
ATOM 827 C C . SER A 1 105 ? 9.081 -6.599 9.031 1.00 86.25 105 SER A C 1
ATOM 829 O O . SER A 1 105 ? 9.899 -5.993 9.725 1.00 86.25 105 SER A O 1
ATOM 831 N N . ASN A 1 106 ? 7.777 -6.610 9.316 1.00 82.31 106 ASN A N 1
ATOM 832 C CA . ASN A 1 106 ? 7.236 -6.101 10.572 1.00 82.31 106 ASN A CA 1
ATOM 833 C C . ASN A 1 106 ? 6.223 -7.082 11.183 1.00 82.31 106 ASN A C 1
ATOM 835 O O . ASN A 1 106 ? 5.803 -8.048 10.548 1.00 82.31 106 ASN A O 1
ATOM 839 N N . ASN A 1 107 ? 5.837 -6.831 12.437 1.00 82.94 107 ASN A N 1
ATOM 840 C CA . ASN A 1 107 ? 4.976 -7.735 13.210 1.00 82.94 107 ASN A CA 1
ATOM 841 C C . ASN A 1 107 ? 3.558 -7.886 12.639 1.00 82.94 107 ASN A C 1
ATOM 843 O O . ASN A 1 107 ? 2.857 -8.829 12.993 1.00 82.94 107 ASN A O 1
ATOM 847 N N . CYS A 1 108 ? 3.127 -6.959 11.788 1.00 85.06 108 CYS A N 1
ATOM 848 C CA . CYS A 1 108 ? 1.799 -6.970 11.189 1.00 85.06 108 CYS A CA 1
ATOM 849 C C . CYS A 1 108 ? 1.776 -7.672 9.834 1.00 85.06 108 CYS A C 1
ATOM 851 O O . CYS A 1 108 ? 0.824 -8.365 9.488 1.00 85.06 108 CYS A O 1
ATOM 853 N N . TYR A 1 109 ? 2.839 -7.474 9.066 1.00 84.75 109 TYR A N 1
ATOM 854 C CA . TYR A 1 109 ? 2.935 -7.821 7.668 1.00 84.75 109 TYR A CA 1
ATOM 855 C C . TYR A 1 109 ? 4.352 -8.322 7.403 1.00 84.75 109 TYR A C 1
ATOM 857 O O . TYR A 1 109 ? 5.300 -7.543 7.277 1.00 84.75 109 TYR A O 1
ATOM 865 N N . ASN A 1 110 ? 4.481 -9.645 7.331 1.00 90.50 110 ASN A N 1
ATOM 866 C CA . ASN A 1 110 ? 5.727 -10.318 6.998 1.00 90.50 110 ASN A CA 1
ATOM 867 C C . ASN A 1 110 ? 5.627 -10.918 5.591 1.00 90.50 110 ASN A C 1
ATOM 869 O O . ASN A 1 110 ? 4.663 -11.622 5.291 1.00 90.50 110 ASN A O 1
ATOM 873 N N . GLY A 1 111 ? 6.600 -10.620 4.730 1.00 89.50 111 GLY A N 1
ATOM 874 C CA . GLY A 1 111 ? 6.646 -11.116 3.347 1.00 89.50 111 GLY A CA 1
ATOM 875 C C . GLY A 1 111 ? 5.692 -10.408 2.375 1.00 89.50 111 GLY A C 1
ATOM 876 O O . GLY A 1 111 ? 5.590 -10.792 1.213 1.00 89.50 111 GLY A O 1
ATOM 877 N N . ILE A 1 112 ? 4.990 -9.359 2.817 1.00 94.00 112 ILE A N 1
ATOM 878 C CA . ILE A 1 112 ? 4.137 -8.552 1.933 1.00 94.00 112 ILE A CA 1
ATOM 879 C C . ILE A 1 112 ? 5.017 -7.620 1.090 1.00 94.00 112 ILE A C 1
ATOM 881 O O . ILE A 1 112 ? 5.914 -6.991 1.650 1.00 94.00 112 ILE A O 1
ATOM 885 N N . PRO A 1 113 ? 4.780 -7.466 -0.226 1.00 95.69 113 PRO A N 1
ATOM 886 C CA . PRO A 1 113 ? 5.566 -6.562 -1.056 1.00 95.69 113 PRO A CA 1
ATOM 887 C C . PRO A 1 113 ? 5.553 -5.119 -0.538 1.00 95.69 113 PRO A C 1
ATOM 889 O O . PRO A 1 113 ? 4.494 -4.502 -0.407 1.00 95.69 113 PRO A O 1
ATOM 892 N N . LEU A 1 114 ? 6.746 -4.573 -0.298 1.00 94.69 114 LEU A N 1
ATOM 893 C CA . LEU A 1 114 ? 6.959 -3.142 -0.099 1.00 94.69 114 LEU A CA 1
ATOM 894 C C . LEU A 1 114 ? 7.063 -2.476 -1.467 1.00 94.69 114 LEU A C 1
ATOM 896 O O . LEU A 1 114 ? 7.887 -2.879 -2.295 1.00 94.69 114 LEU A O 1
ATOM 900 N N . VAL A 1 115 ? 6.235 -1.463 -1.702 1.00 95.25 115 VAL A N 1
ATOM 901 C CA . VAL A 1 115 ? 6.105 -0.812 -3.005 1.00 95.25 115 VAL A CA 1
ATOM 902 C C . VAL A 1 115 ? 6.281 0.701 -2.913 1.00 95.25 115 VAL A C 1
ATOM 904 O O . VAL A 1 115 ? 5.854 1.353 -1.959 1.00 95.25 115 VAL A O 1
ATOM 907 N N . GLU A 1 116 ? 6.899 1.273 -3.937 1.00 94.94 116 GLU A N 1
ATOM 908 C CA . GLU A 1 116 ? 6.856 2.707 -4.205 1.00 94.94 116 GLU A CA 1
ATOM 909 C C . GLU A 1 116 ? 5.699 2.972 -5.167 1.00 94.94 116 GLU A C 1
ATOM 911 O O . GLU A 1 116 ? 5.703 2.464 -6.286 1.00 94.94 116 GLU A O 1
ATOM 916 N N . VAL A 1 117 ? 4.696 3.732 -4.725 1.00 93.69 117 VAL A N 1
ATOM 917 C CA . VAL A 1 117 ? 3.546 4.112 -5.557 1.00 93.69 117 VAL A CA 1
ATOM 918 C C . VAL A 1 117 ? 3.964 5.259 -6.466 1.00 93.69 117 VAL A C 1
ATOM 920 O O . VAL A 1 117 ? 4.262 6.350 -5.993 1.00 93.69 117 VAL A O 1
ATOM 923 N N . THR A 1 118 ? 3.993 5.037 -7.768 1.00 93.12 118 THR A N 1
ATOM 924 C CA . THR A 1 118 ? 4.508 6.010 -8.737 1.00 93.12 118 THR A CA 1
ATOM 925 C C . THR A 1 118 ? 3.411 6.847 -9.380 1.00 93.12 118 THR A C 1
ATOM 927 O O . THR A 1 118 ? 3.671 7.957 -9.838 1.00 93.12 118 THR A O 1
ATOM 930 N N . CYS A 1 119 ? 2.164 6.384 -9.313 1.00 91.94 119 CYS A N 1
ATOM 931 C CA . CYS A 1 119 ? 0.981 7.190 -9.581 1.00 91.94 119 CYS A CA 1
ATOM 93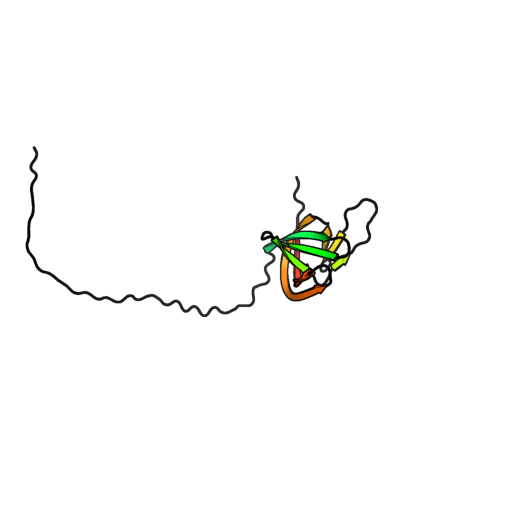2 C C . CYS A 1 119 ? -0.195 6.705 -8.727 1.00 91.94 119 CYS A C 1
ATOM 934 O O . CYS A 1 119 ? -0.247 5.544 -8.314 1.00 91.94 119 CYS A O 1
ATOM 936 N N . ILE A 1 120 ? -1.141 7.601 -8.458 1.00 92.69 120 ILE A N 1
ATOM 937 C CA . ILE A 1 120 ? -2.356 7.286 -7.715 1.00 92.69 120 ILE A CA 1
ATOM 938 C C . ILE A 1 120 ? -3.490 8.213 -8.147 1.00 92.69 120 ILE A C 1
ATOM 940 O O . ILE A 1 120 ? -3.326 9.431 -8.219 1.00 92.69 120 ILE A O 1
ATOM 944 N N . VAL A 1 121 ? -4.645 7.621 -8.430 1.00 91.00 121 VAL A N 1
ATOM 945 C CA . VAL A 1 121 ? -5.880 8.314 -8.793 1.00 91.00 121 VAL A CA 1
ATOM 946 C C . VAL A 1 121 ? -7.000 7.760 -7.925 1.00 91.00 121 VAL A C 1
ATOM 948 O O . VAL A 1 121 ? -7.232 6.556 -7.890 1.00 91.00 121 VAL A O 1
ATOM 951 N N . GLY A 1 122 ? -7.699 8.636 -7.211 1.00 83.75 122 GLY A N 1
ATOM 952 C CA . GLY A 1 122 ? -8.863 8.265 -6.411 1.00 83.75 122 GLY A CA 1
ATOM 953 C C . GLY A 1 122 ? -10.164 8.583 -7.134 1.00 83.75 122 GLY A C 1
ATOM 954 O O . GLY A 1 122 ? -10.273 9.625 -7.776 1.00 83.75 122 GLY A O 1
ATOM 955 N N . TYR A 1 123 ? -11.168 7.725 -6.973 1.00 76.19 123 TYR A N 1
ATOM 956 C CA . TYR A 1 123 ? -12.537 8.004 -7.400 1.00 76.19 123 TYR A CA 1
ATOM 957 C C . TYR A 1 123 ? -13.509 7.718 -6.256 1.00 76.19 123 TYR A C 1
ATOM 959 O O . TYR A 1 123 ? -13.341 6.783 -5.475 1.00 76.19 123 TYR A O 1
ATOM 967 N N . GLN A 1 124 ? -14.521 8.573 -6.138 1.00 57.59 124 GLN A N 1
ATOM 968 C CA . GLN A 1 124 ? -15.648 8.366 -5.236 1.00 57.59 124 GLN A CA 1
ATOM 969 C C . GLN A 1 124 ? -16.693 7.569 -6.016 1.00 57.59 124 GLN A C 1
ATOM 971 O O . GLN A 1 124 ? -17.243 8.084 -6.990 1.00 57.59 124 GLN A O 1
ATOM 976 N N . ILE A 1 125 ? -16.963 6.324 -5.621 1.00 52.19 125 ILE A N 1
ATOM 977 C CA . ILE A 1 125 ? -18.128 5.613 -6.154 1.00 52.19 125 ILE A CA 1
ATOM 978 C C . ILE A 1 125 ? -19.350 6.260 -5.508 1.00 52.19 125 ILE A C 1
ATOM 980 O O . ILE A 1 125 ? -19.580 6.093 -4.311 1.00 52.19 125 ILE A O 1
ATOM 984 N N . GLN A 1 126 ? -20.091 7.050 -6.284 1.00 41.41 126 GLN A N 1
ATOM 985 C CA . GLN A 1 126 ? -21.415 7.503 -5.876 1.00 41.41 126 GLN A CA 1
ATOM 986 C C . GLN A 1 126 ? -22.323 6.271 -5.838 1.00 41.41 126 GLN A C 1
ATOM 988 O O . GLN A 1 126 ? -22.572 5.657 -6.874 1.00 41.41 126 GLN A O 1
ATOM 993 N N . SER A 1 127 ? -22.720 5.872 -4.630 1.00 41.97 127 SER A N 1
ATOM 994 C CA . SER A 1 127 ? -23.720 4.832 -4.372 1.00 41.97 127 SER A CA 1
ATOM 995 C C . SER A 1 127 ? -25.130 5.386 -4.498 1.00 41.97 127 SER A C 1
ATOM 997 O O . SER A 1 127 ? -25.346 6.464 -3.894 1.00 41.97 127 SER A O 1
#

Organism: NCBI:txid2072847

Sequence (127 aa):
MKDWIFSPRFFLFALLLPFILVLPGCTGEELEVAPYQTCDTQATVRSQKDCGLVLQLENGQLLMPLHVTTLPLAGYDKQQYKINNFTVSENQQVIIGFVKKGEASNNCYNGIPLVEVTCIVGYQIQS

Secondary structure (DSSP, 8-state):
--------------------------------------S-EEEEEEEETTTEEEEEETTS-EEEESSEEEPPP-TTPPPEEEETTEEEETT-EEEEEEEEEEEEESSS-EEEEEEEEEEEEEE----

Radius of gyration: 29.97 Å; chains: 1; bounding box: 51×66×75 Å

=== Feature glossary ===
Key to the feature types in this record:

Secondary structure (8-state, DSSP). Secondary structure is the local, repeating backbone conformation. DSSP classifies it into eight states by reading the hydrogen-bond network: three helix types (H, G, I), two β types (E, B), two non-regular types (T, S), and unstructured coil (-).

Backbone torsions (φ/ψ). Backbone dihedral angles. Every residue except chain termini has a φ (preceding-C → N → Cα → C) and a ψ (N → Cα → C → next-N). They are reported in degrees following the IUPAC sign convention. Secondary structure is essentially a statement about which (φ, ψ) basin each residue occupies.

Predicted aligned error. Predicted Aligned Error (PAE) is an AlphaFold confidence matrix: entry (i, j) is the expected error in the position of residue j, in ångströms, when the prediction is superimposed on the true structure at residue i. Low PAE within a block of residues means that block is internally rigid and well-predicted; high PAE between two blocks means their relative placement is uncertain even if each block individually is confident.

B-factor. B-factor (Debye–Waller factor) reflects atomic displacement in the crystal lattice. It is an experimental observable (units Å²), not a prediction; low values mean the atom is pinned down, high values mean it moves or is heterogeneous across the crystal.

Secondary structure (3-state, P-SEA). Three-state secondary structure (P-SEA) collapses the eight DSSP classes into helix (a), strand (b), and coil (c). P-SEA assigns these from Cα geometry alone — distances and angles — without requiring backbone oxygens, so it works on any Cα trace.

Sequence. Primary structure: the covalent order of the twenty standard amino acids along the backbone. Two proteins with the same sequence will (almost always) fold to the same structure; two with 30% identity often share a fold but not the details.

pLDDT. pLDDT is the predicted lDDT-Cα score: AlphaFold's confidence that the local environment of each residue (all inter-atomic distances within 15 Å) is correctly placed. It is a per-residue number between 0 and 100, with higher meaning more reliable.

InterPro / GO / CATH / organism. Functional annotations link the protein to curated databases. InterPro entries identify conserved domains and families by matching the sequence against member-database signatures (Pfam, PROSITE, CDD, …). Gene Ontology (GO) terms describe molecular function, biological process, and cellular component in a controlled vocabulary. CATH places the structure in a hierarchical fold classification (Class/Architecture/Topology/Homologous-superfamily). The organism is the source species.

Contact-map, Ramachandran, and PAE plots. Three diagnostic plots accompany the record. The Cα contact map visualizes the tertiary structure as a 2D adjacency matrix (8 Å cutoff, sequence-local contacts suppressed). The Ramachandran plot shows the distribution of backbone (φ, ψ) torsions, with points in the α and β basins reflecting secondary structure content. The PAE plot shows AlphaFold's inter-residue confidence as a color matrix.

mmCIF coordinates. The mmCIF table is the protein's shape written out atom by atom. For each backbone N, Cα, C, and carbonyl O, it records an (x, y, z) coordinate triple in Å plus the residue type, chain letter, and residue number.

Radius of gyration, Cα contacts, bounding box. Three whole-structure scalars: the radius of gyration (RMS distance of Cα from centroid, in Å), the count of Cα–Cα contacts (pairs closer than 8 Å and separated by more than four residues in sequence — i.e. tertiary, not local, contacts), and the bounding-box dimensions. Together they distinguish compact globular folds from extended fibres or disordered chains.

Foldseek 3Di. The Foldseek 3Di string encodes local tertiary geometry as a 20-letter alphabet — one character per residue — derived from the relative positions of nearby Cα atoms. Unlike the amino-acid sequence, 3Di is a direct function of the 3D structure, so two proteins with the same fold have similar 3Di strings even at low sequence identity.

Rendered structure images. Six rendered views show the 3D structure from the faces of a cube — i.e. along ±x, ±y, ±z. Rendering representation is drawn randomly per protein from cartoon (secondary-structure ribbons), sticks (backbone bonds), or molecular surface; coloring is either N→C rainbow (blue at the N-terminus through red at the C-terminus) or one color per chain.

Nearest PDB structures. The Foldseek neighbor list gives the closest experimentally determined structures in the PDB, ranked by structural alignment. TM-score near 1 means near-identical fold; near 0.3 means only rough topology match. This is how one finds what a novel AlphaFold prediction most resembles in the solved-structure universe.

Solvent-accessible surface area. SASA measures how much of the protein is reachable by solvent. It is computed by rolling a water-sized probe over the atomic surface and summing the exposed area (Å²). Per-residue SASA distinguishes core (buried, low SASA) from surface (exposed, high SASA) residues; total SASA is a whole-molecule size measure.